Protein AF-A0AAV4AZC2-F1 (afdb_monomer_lite)

Radius of gyration: 23.45 Å; chains: 1; bounding box: 47×31×64 Å

Sequence (106 aa):
MISHFIDSYLNPDAIELLLFCISCAGQNKNWTMFRYMYHLFPIKKRFTKVMLTFPIRRHSYSECDKDAGLVNQQFRAEVPSDWPQYFEQAQRSSHPFTVSKTLATT

Organism: NCBI:txid259542

Structure (mmCIF, N/CA/C/O backbone):
data_AF-A0AAV4AZC2-F1
#
_entry.id   AF-A0AAV4AZC2-F1
#
loop_
_atom_site.group_PDB
_atom_site.id
_atom_site.type_symbol
_atom_site.label_atom_id
_atom_site.label_alt_id
_atom_site.label_comp_id
_atom_site.label_asym_id
_atom_site.label_entity_id
_atom_site.label_seq_id
_atom_site.pdbx_PDB_ins_code
_atom_site.Cartn_x
_atom_site.Cartn_y
_atom_site.Cartn_z
_atom_site.occupancy
_atom_site.B_iso_or_equiv
_atom_site.auth_seq_id
_atom_site.auth_comp_id
_atom_site.auth_asym_id
_atom_site.auth_atom_id
_atom_site.pdbx_PDB_model_num
ATOM 1 N N . MET A 1 1 ? -15.401 -5.752 1.411 1.00 73.81 1 MET A N 1
ATOM 2 C CA . MET A 1 1 ? -14.754 -7.053 1.689 1.00 73.81 1 MET A CA 1
ATOM 3 C C . MET A 1 1 ? -13.909 -7.013 2.965 1.00 73.81 1 MET A C 1
ATOM 5 O O . MET A 1 1 ? -14.336 -7.624 3.930 1.00 73.81 1 MET A O 1
ATOM 9 N N . ILE A 1 2 ? -12.802 -6.256 3.049 1.00 84.19 2 ILE A N 1
ATOM 10 C CA . ILE A 1 2 ? -11.981 -6.233 4.283 1.00 84.19 2 ILE A CA 1
ATOM 11 C C . ILE A 1 2 ? -12.650 -5.525 5.475 1.00 84.19 2 ILE A C 1
ATOM 13 O O . ILE A 1 2 ? -12.571 -6.030 6.586 1.00 84.19 2 ILE A O 1
ATOM 17 N N . SER A 1 3 ? -13.382 -4.422 5.252 1.00 87.94 3 SER A N 1
ATOM 18 C CA . SER A 1 3 ? -14.137 -3.770 6.341 1.00 87.94 3 SER A CA 1
ATOM 19 C C . SER A 1 3 ? -15.192 -4.686 6.930 1.00 87.94 3 SER A C 1
ATOM 21 O O . SER A 1 3 ? -15.250 -4.857 8.136 1.00 87.94 3 SER A O 1
ATOM 23 N N . HIS A 1 4 ? -15.965 -5.342 6.066 1.00 92.00 4 HIS A N 1
ATOM 24 C CA . HIS A 1 4 ? -16.963 -6.316 6.491 1.00 92.00 4 HIS A CA 1
ATOM 25 C C . HIS A 1 4 ? -16.330 -7.473 7.274 1.00 92.00 4 HIS A C 1
ATOM 27 O O . HIS A 1 4 ? -16.874 -7.906 8.276 1.00 92.00 4 HIS A O 1
ATOM 33 N N . PHE A 1 5 ? -15.147 -7.950 6.874 1.00 91.81 5 PHE A N 1
ATOM 34 C CA . PHE A 1 5 ? -14.432 -8.957 7.658 1.00 91.81 5 PHE A CA 1
ATOM 35 C C . PHE A 1 5 ? -14.075 -8.467 9.069 1.00 91.81 5 PHE A C 1
ATOM 37 O O . PHE A 1 5 ? -14.367 -9.152 10.046 1.00 91.81 5 PHE A O 1
ATOM 44 N N . ILE A 1 6 ? -13.493 -7.269 9.169 1.00 91.00 6 ILE A N 1
ATOM 45 C CA . ILE A 1 6 ? -13.092 -6.659 10.446 1.00 91.00 6 ILE A CA 1
ATOM 46 C C . ILE A 1 6 ? -14.298 -6.408 11.359 1.00 91.00 6 ILE A C 1
ATOM 48 O O . ILE A 1 6 ? -14.188 -6.573 12.571 1.00 91.00 6 ILE A O 1
ATOM 52 N N . ASP A 1 7 ? -15.428 -6.010 10.781 1.00 89.69 7 ASP A N 1
ATOM 53 C CA . ASP A 1 7 ? -16.606 -5.592 11.538 1.00 89.69 7 ASP A CA 1
ATOM 54 C C . ASP A 1 7 ? -17.544 -6.759 11.882 1.00 89.69 7 ASP A C 1
ATOM 56 O O . ASP A 1 7 ? -18.219 -6.711 12.905 1.00 89.69 7 ASP A O 1
ATOM 60 N N . SER A 1 8 ? -17.591 -7.806 11.051 1.00 93.94 8 SER A N 1
ATOM 61 C CA . SER A 1 8 ? -18.574 -8.893 11.185 1.00 93.94 8 SER A CA 1
ATOM 62 C C . SER A 1 8 ? -17.992 -10.219 11.669 1.00 93.94 8 SER A C 1
ATOM 64 O O . SER A 1 8 ? -18.742 -11.034 12.197 1.00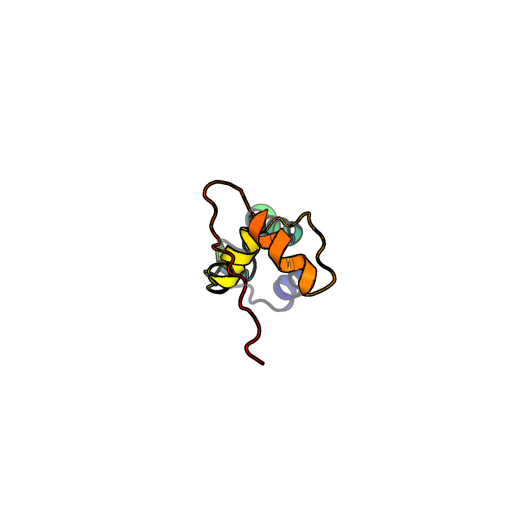 93.94 8 SER A O 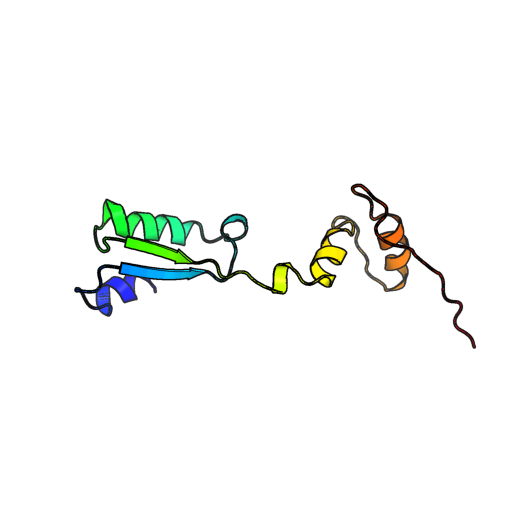1
ATOM 66 N N . TYR A 1 9 ? -16.692 -10.465 11.480 1.00 94.25 9 TYR A N 1
ATOM 67 C CA . TYR A 1 9 ? -16.097 -11.785 11.742 1.00 94.25 9 TYR A CA 1
ATOM 68 C C . TYR A 1 9 ? -14.816 -11.750 12.578 1.00 94.25 9 TYR A C 1
ATOM 70 O O . TYR A 1 9 ? -14.453 -12.761 13.177 1.00 94.25 9 TYR A O 1
ATOM 78 N N . LEU A 1 10 ? -14.101 -10.624 12.615 1.00 92.50 10 LEU A N 1
ATOM 79 C CA . LEU A 1 10 ? -12.858 -10.527 13.370 1.00 92.50 10 LEU A CA 1
ATOM 80 C C . LEU A 1 10 ? -13.141 -10.468 14.873 1.00 92.50 10 LEU A C 1
ATOM 82 O O . LEU A 1 10 ? -13.941 -9.650 15.325 1.00 92.50 10 LEU A O 1
ATOM 86 N N . ASN A 1 11 ? -12.418 -11.288 15.640 1.00 92.94 11 ASN A N 1
ATOM 87 C CA . ASN A 1 11 ? -12.488 -11.280 17.098 1.00 92.94 11 ASN A CA 1
ATOM 88 C C . ASN A 1 11 ? -12.318 -9.836 17.638 1.00 92.94 11 ASN A C 1
ATOM 90 O O . ASN A 1 11 ? -11.322 -9.180 17.298 1.00 92.94 11 ASN A O 1
ATOM 94 N N . PRO A 1 12 ? -13.259 -9.327 18.457 1.00 89.25 12 PRO A N 1
ATOM 95 C CA . PRO A 1 12 ? -13.158 -8.011 19.086 1.00 89.25 12 PRO A CA 1
ATOM 96 C C . PRO A 1 12 ? -11.846 -7.787 19.848 1.00 89.25 12 PRO A C 1
ATOM 98 O O . PRO A 1 12 ? -11.299 -6.689 19.788 1.00 89.25 12 PRO A O 1
ATOM 101 N N . ASP A 1 13 ? -11.294 -8.836 20.461 1.00 93.56 13 ASP A N 1
ATOM 102 C CA . ASP A 1 13 ? -10.075 -8.772 21.278 1.00 93.56 13 ASP A CA 1
ATOM 103 C C . ASP A 1 13 ? -8.789 -8.664 20.443 1.00 93.56 13 ASP A C 1
ATOM 105 O O . ASP A 1 13 ? -7.709 -8.392 20.968 1.00 93.56 13 ASP A O 1
ATOM 109 N N . ALA A 1 14 ? -8.870 -8.869 19.124 1.00 92.62 14 ALA A N 1
ATOM 110 C CA . ALA A 1 14 ? -7.728 -8.686 18.240 1.00 92.62 14 ALA A CA 1
ATOM 111 C C . ALA A 1 14 ? -7.385 -7.191 18.131 1.00 92.62 14 ALA A C 1
ATOM 113 O O . ALA A 1 14 ? -8.079 -6.439 17.447 1.00 92.62 14 ALA A O 1
ATOM 114 N N . ILE A 1 15 ? -6.307 -6.768 18.792 1.00 93.75 15 ILE A N 1
ATOM 115 C CA . ILE A 1 15 ? -5.871 -5.361 18.856 1.00 93.75 15 ILE A CA 1
ATOM 116 C C . ILE A 1 15 ? -4.749 -5.003 17.872 1.00 93.75 15 ILE A C 1
ATOM 118 O O . ILE A 1 15 ? -4.545 -3.821 17.591 1.00 93.75 15 ILE A O 1
ATOM 122 N N . GLU A 1 16 ? -4.053 -5.991 17.307 1.00 93.94 16 GLU A N 1
ATOM 123 C CA . GLU A 1 16 ? -2.979 -5.777 16.331 1.00 93.94 16 GLU A CA 1
ATOM 124 C C . GLU A 1 16 ? -3.365 -6.304 14.946 1.00 93.94 16 GLU A C 1
ATOM 126 O O . GLU A 1 16 ? -3.843 -7.430 14.803 1.00 93.94 16 GLU A O 1
ATOM 131 N N . LEU A 1 17 ? -3.118 -5.498 13.911 1.00 91.56 17 LEU A N 1
ATOM 132 C CA . LEU A 1 17 ? -3.353 -5.865 12.516 1.00 91.56 17 LEU A CA 1
ATOM 133 C C . LEU A 1 17 ? -2.026 -5.998 11.761 1.00 91.56 17 LEU A C 1
ATOM 135 O O . LEU A 1 17 ? -1.269 -5.035 11.636 1.00 91.56 17 LEU A O 1
ATOM 139 N N . LEU A 1 18 ? -1.774 -7.188 11.218 1.00 91.00 18 LEU A N 1
ATOM 140 C CA . LEU A 1 18 ? -0.587 -7.537 10.434 1.00 91.00 18 LEU A CA 1
ATOM 141 C C . LEU A 1 18 ? -0.980 -7.764 8.973 1.00 91.00 18 LEU A C 1
ATOM 143 O O . LEU A 1 18 ? -1.793 -8.637 8.675 1.00 91.00 18 LEU A O 1
ATOM 147 N N . LEU A 1 19 ? -0.405 -6.988 8.056 1.00 86.94 19 LEU A N 1
ATOM 148 C CA . LEU A 1 19 ? -0.723 -7.048 6.631 1.00 86.94 19 LEU A CA 1
ATOM 149 C C . LEU A 1 19 ? 0.525 -7.315 5.801 1.00 86.94 19 LEU A C 1
ATOM 151 O O . LEU A 1 19 ? 1.430 -6.486 5.736 1.00 86.94 19 LEU A O 1
ATOM 155 N N . PHE A 1 20 ? 0.529 -8.439 5.092 1.00 84.56 20 PHE A N 1
ATOM 156 C CA . PHE A 1 20 ? 1.573 -8.765 4.128 1.00 84.56 20 PHE A CA 1
ATOM 157 C C . PHE A 1 20 ? 1.198 -8.213 2.755 1.00 84.56 20 PHE A C 1
ATOM 159 O O . PHE A 1 20 ? 0.249 -8.659 2.111 1.00 84.56 20 PHE A O 1
ATOM 166 N N . CYS A 1 21 ? 1.942 -7.206 2.312 1.00 79.06 21 CYS A N 1
ATOM 167 C CA . CYS A 1 21 ? 1.706 -6.520 1.055 1.00 79.06 21 CYS A CA 1
ATOM 168 C C . CYS A 1 21 ? 2.657 -7.053 -0.004 1.00 79.06 21 CYS A C 1
ATOM 170 O O . CYS A 1 21 ? 3.851 -6.787 0.040 1.00 79.06 21 CYS A O 1
ATOM 172 N N . ILE A 1 22 ? 2.119 -7.756 -0.996 1.00 73.50 22 ILE A N 1
ATOM 173 C CA . ILE A 1 22 ? 2.924 -8.340 -2.074 1.00 73.50 22 ILE A CA 1
ATOM 174 C C . ILE A 1 22 ? 3.664 -7.254 -2.870 1.00 73.50 22 ILE A C 1
ATOM 176 O O . ILE A 1 22 ? 4.784 -7.487 -3.294 1.00 73.50 22 ILE A O 1
ATOM 180 N N . SER A 1 23 ? 3.086 -6.059 -3.036 1.00 66.12 23 SER A N 1
ATOM 181 C CA . SER A 1 23 ? 3.648 -4.964 -3.846 1.00 66.12 23 SER A CA 1
ATOM 182 C C . SER A 1 23 ? 4.308 -3.861 -3.025 1.00 66.12 23 SER A C 1
ATOM 184 O O . SER A 1 23 ? 3.703 -3.377 -2.073 1.00 66.12 23 SER A O 1
ATOM 186 N N . CYS A 1 24 ? 5.510 -3.425 -3.437 1.00 60.94 24 CYS A N 1
ATOM 187 C CA . CYS A 1 24 ? 6.271 -2.332 -2.817 1.00 60.94 24 CYS A CA 1
ATOM 188 C C . CYS A 1 24 ? 5.420 -1.068 -2.667 1.00 60.94 24 CYS A C 1
ATOM 190 O O . CYS A 1 24 ? 4.692 -0.723 -3.594 1.00 60.94 24 CYS A O 1
ATOM 192 N N . ALA A 1 25 ? 5.563 -0.339 -1.555 1.00 56.66 25 ALA A N 1
ATOM 193 C CA . ALA A 1 25 ? 4.752 0.844 -1.251 1.00 56.66 25 ALA A CA 1
ATOM 194 C C . ALA A 1 25 ? 4.704 1.877 -2.399 1.00 56.66 25 ALA A C 1
ATOM 196 O O . ALA A 1 25 ? 3.628 2.374 -2.713 1.00 56.66 25 ALA A O 1
ATOM 197 N N . GLY A 1 26 ? 5.827 2.120 -3.090 1.00 57.00 26 GLY A N 1
ATOM 198 C CA . GLY A 1 26 ? 5.897 3.042 -4.236 1.00 57.00 26 GLY A CA 1
ATOM 199 C C . GLY A 1 26 ? 5.235 2.538 -5.529 1.00 57.00 26 GLY A C 1
ATOM 200 O O . GLY A 1 26 ? 4.831 3.340 -6.362 1.00 57.00 26 GLY A O 1
ATOM 201 N N . GLN A 1 27 ? 5.073 1.221 -5.692 1.00 56.16 27 GLN A N 1
ATOM 202 C CA . GLN A 1 27 ? 4.326 0.609 -6.804 1.00 56.16 27 GLN A CA 1
ATOM 203 C C . GLN A 1 27 ? 2.875 0.291 -6.432 1.00 56.16 27 GLN A C 1
ATOM 205 O O . GLN A 1 27 ? 2.067 -0.092 -7.283 1.00 56.16 27 GLN A O 1
ATOM 210 N N . ASN A 1 28 ? 2.535 0.397 -5.149 1.00 58.31 28 ASN A N 1
ATOM 211 C CA . ASN A 1 28 ? 1.244 -0.006 -4.644 1.00 58.31 28 ASN A CA 1
ATOM 212 C C . ASN A 1 28 ? 0.218 1.076 -5.002 1.00 58.31 28 ASN A C 1
ATOM 214 O O . ASN A 1 28 ? 0.027 2.056 -4.288 1.00 58.31 28 ASN A O 1
ATOM 218 N N . LYS A 1 29 ? -0.474 0.886 -6.130 1.00 61.78 29 LYS A N 1
ATOM 219 C CA . LYS A 1 29 ? -1.566 1.762 -6.592 1.00 61.78 29 LYS A CA 1
ATOM 220 C C . LYS A 1 29 ? -2.759 1.803 -5.623 1.00 61.78 29 LYS A C 1
ATOM 222 O O . LYS A 1 29 ? -3.695 2.565 -5.831 1.00 61.78 29 LYS A O 1
ATOM 227 N N . ASN A 1 30 ? -2.743 1.016 -4.548 1.00 72.12 30 ASN A N 1
ATOM 228 C CA . ASN A 1 30 ? -3.870 0.854 -3.643 1.00 72.12 30 ASN A CA 1
ATOM 229 C C . ASN A 1 30 ? -3.848 1.858 -2.473 1.00 72.12 30 ASN A C 1
ATOM 231 O O . ASN A 1 30 ? -3.857 1.489 -1.300 1.00 72.12 30 ASN A O 1
ATOM 235 N N . TRP A 1 31 ? -3.822 3.153 -2.796 1.00 81.19 31 TRP A N 1
ATOM 236 C CA . TRP A 1 31 ? -3.803 4.257 -1.821 1.00 81.19 31 TRP A CA 1
ATOM 237 C C . TRP A 1 31 ? -5.023 4.228 -0.894 1.00 81.19 31 TRP A C 1
ATOM 239 O O . TRP A 1 31 ? -4.943 4.599 0.278 1.00 81.19 31 TRP A O 1
ATOM 249 N N . THR A 1 32 ? -6.145 3.721 -1.404 1.00 85.25 32 THR A N 1
ATOM 250 C CA . THR A 1 32 ? -7.372 3.474 -0.646 1.00 85.25 32 THR A CA 1
ATOM 251 C C . THR A 1 32 ? -7.131 2.544 0.541 1.00 85.25 32 THR A C 1
ATOM 253 O O . THR A 1 32 ? -7.649 2.811 1.621 1.00 85.25 32 THR A O 1
ATOM 256 N N . MET A 1 33 ? -6.295 1.509 0.395 1.00 84.44 33 MET A N 1
ATOM 257 C CA . MET A 1 33 ? -5.976 0.598 1.498 1.00 84.44 33 MET A CA 1
ATOM 258 C C . MET A 1 33 ? -5.182 1.292 2.601 1.00 84.44 33 MET A C 1
ATOM 260 O O . MET A 1 33 ? -5.521 1.137 3.768 1.00 84.44 33 MET A O 1
ATOM 264 N N . PHE A 1 34 ? -4.184 2.111 2.260 1.00 86.38 34 PHE A N 1
ATOM 265 C CA . PHE A 1 34 ? -3.429 2.873 3.261 1.00 86.38 34 PHE A CA 1
ATOM 266 C C . PHE A 1 34 ? -4.310 3.877 4.005 1.00 86.38 34 PHE A C 1
ATOM 268 O O . PHE A 1 34 ? -4.263 3.945 5.231 1.00 86.38 34 PHE A O 1
ATOM 275 N N . ARG A 1 35 ? -5.165 4.611 3.281 1.00 89.44 35 ARG A N 1
ATOM 276 C CA . ARG A 1 35 ? -6.148 5.523 3.889 1.00 89.44 35 ARG A CA 1
ATOM 277 C C . ARG A 1 35 ? -7.113 4.782 4.804 1.00 89.44 35 ARG A C 1
ATOM 279 O O . ARG A 1 35 ? -7.434 5.271 5.880 1.00 89.44 35 ARG A O 1
ATOM 286 N N . TYR A 1 36 ? -7.544 3.594 4.399 1.00 89.94 36 TYR A N 1
ATOM 287 C CA . TYR A 1 36 ? -8.418 2.765 5.211 1.00 89.94 36 TYR A CA 1
ATOM 288 C C . TYR A 1 36 ? -7.717 2.256 6.482 1.00 89.94 36 TYR A C 1
ATOM 290 O O . TYR A 1 36 ? -8.291 2.345 7.562 1.00 89.94 36 TYR A O 1
ATOM 298 N N . MET A 1 37 ? -6.451 1.833 6.404 1.00 89.69 37 MET A N 1
ATOM 299 C CA . MET A 1 37 ? -5.663 1.479 7.595 1.00 89.69 37 MET A CA 1
ATOM 300 C C . MET A 1 37 ? -5.459 2.670 8.534 1.00 89.69 37 MET A C 1
ATOM 302 O O . MET A 1 37 ? -5.598 2.533 9.749 1.00 89.69 37 MET A O 1
ATOM 306 N N . TYR A 1 38 ? -5.208 3.855 7.976 1.00 89.06 38 TYR A N 1
ATOM 307 C CA . TYR A 1 38 ? -5.160 5.095 8.746 1.00 89.06 38 TYR A CA 1
ATOM 308 C C . TYR A 1 38 ? -6.518 5.436 9.376 1.00 89.06 38 TYR A C 1
ATOM 310 O O . TYR A 1 38 ? -6.581 5.958 10.478 1.00 89.06 38 TYR A O 1
ATOM 318 N N . HIS A 1 39 ? -7.636 5.113 8.734 1.00 92.00 39 HIS A N 1
ATOM 319 C CA . HIS A 1 39 ? -8.940 5.275 9.368 1.00 92.00 39 HIS A CA 1
ATOM 320 C C . HIS A 1 39 ? -9.134 4.290 10.534 1.00 92.00 39 HIS A C 1
ATOM 322 O O . HIS A 1 39 ? -9.648 4.665 11.584 1.00 92.00 39 HIS A O 1
ATOM 328 N N . LEU A 1 40 ? -8.687 3.042 10.396 1.00 90.31 40 LEU A N 1
ATOM 329 C CA . LEU A 1 40 ? -8.865 2.012 11.421 1.00 90.31 40 LEU A CA 1
ATOM 330 C C . LEU A 1 40 ? -8.072 2.263 12.714 1.00 90.31 40 LEU A C 1
ATOM 332 O O . LEU A 1 40 ? -8.550 1.884 13.786 1.00 90.31 40 LEU A O 1
ATOM 336 N N . PHE A 1 41 ? -6.895 2.895 12.617 1.00 90.50 41 PHE A N 1
ATOM 337 C CA . PHE A 1 41 ? -6.018 3.158 13.763 1.00 90.50 41 PHE A CA 1
ATOM 338 C C . PHE A 1 41 ? -6.412 4.441 14.531 1.00 90.50 41 PHE A C 1
ATOM 340 O O . PHE A 1 41 ? -7.129 4.317 15.522 1.00 90.50 41 PHE A O 1
ATOM 347 N N . PRO A 1 42 ? -6.046 5.675 14.128 1.00 87.81 42 PRO A N 1
ATOM 348 C CA . PRO A 1 42 ? -6.366 6.873 14.907 1.00 87.81 42 PRO A CA 1
ATOM 349 C C . PRO A 1 42 ? -7.857 7.235 14.955 1.00 87.81 42 PRO A C 1
ATOM 351 O O . PRO A 1 42 ? -8.296 7.787 15.962 1.00 87.81 42 PRO A O 1
ATOM 354 N N . ILE A 1 43 ? -8.635 6.963 13.897 1.00 89.88 43 ILE A N 1
ATOM 355 C CA . ILE A 1 43 ? -10.021 7.461 13.799 1.00 89.88 43 ILE A CA 1
ATOM 356 C C . ILE A 1 43 ? -11.001 6.484 14.455 1.00 89.88 43 ILE A C 1
ATOM 358 O O . ILE A 1 43 ? -11.688 6.841 15.407 1.00 89.88 43 ILE A O 1
ATOM 362 N N . LYS A 1 44 ? -11.054 5.240 13.967 1.00 89.94 44 LYS A N 1
ATOM 363 C CA . LYS A 1 44 ? -11.959 4.203 14.482 1.00 89.94 44 LYS A CA 1
ATOM 364 C C . LYS A 1 44 ? -11.460 3.589 15.794 1.00 89.94 44 LYS A C 1
ATOM 366 O O . LYS A 1 44 ? -12.255 2.987 16.506 1.00 89.94 44 LYS A O 1
ATOM 371 N N . LYS A 1 45 ? -10.160 3.718 16.105 1.00 91.44 45 LYS A N 1
ATOM 372 C CA . LYS A 1 45 ? -9.506 3.121 17.287 1.00 91.44 45 LYS A CA 1
ATOM 373 C C . LYS A 1 45 ? -9.770 1.619 17.419 1.00 91.44 45 LYS A C 1
ATOM 375 O O . LYS A 1 45 ? -9.851 1.088 18.521 1.00 91.44 45 LYS A O 1
ATOM 380 N N . ARG A 1 46 ? -9.917 0.928 16.282 1.00 92.62 46 ARG A N 1
ATOM 381 C CA . ARG A 1 46 ? -10.208 -0.513 16.251 1.00 92.62 46 ARG A CA 1
ATOM 382 C C . ARG A 1 46 ? -8.979 -1.346 16.599 1.00 92.62 46 ARG A C 1
ATOM 384 O O . ARG A 1 46 ? -9.122 -2.435 17.144 1.00 92.62 46 ARG A O 1
ATOM 391 N N . PHE A 1 47 ? -7.798 -0.841 16.266 1.00 93.38 47 PHE A N 1
ATOM 392 C CA . PHE A 1 47 ? -6.514 -1.480 16.524 1.00 93.38 47 PHE A CA 1
ATOM 393 C C . PHE A 1 47 ? -5.616 -0.507 17.285 1.00 93.38 47 PHE A C 1
ATOM 395 O O . PHE A 1 47 ? -5.769 0.703 17.143 1.00 93.38 47 PHE A O 1
ATOM 402 N N . THR A 1 48 ? -4.671 -1.020 18.068 1.00 93.75 48 THR A N 1
ATOM 403 C CA . THR A 1 48 ? -3.606 -0.236 18.719 1.00 93.75 48 THR A CA 1
ATOM 404 C C . THR A 1 48 ? -2.337 -0.194 17.871 1.00 93.75 48 THR A C 1
ATOM 406 O O . THR A 1 48 ? -1.491 0.679 18.057 1.00 93.75 48 THR A O 1
ATOM 409 N N . LYS A 1 49 ? -2.211 -1.122 16.916 1.00 92.12 49 LYS A N 1
ATOM 410 C CA . LYS A 1 49 ? -1.066 -1.234 16.019 1.00 92.12 49 LYS A CA 1
ATOM 411 C C . LYS A 1 49 ? -1.494 -1.804 14.673 1.00 92.12 49 LYS A C 1
ATOM 413 O O . LYS A 1 49 ? -2.189 -2.817 14.611 1.00 92.12 49 LYS A O 1
ATOM 418 N N . VAL A 1 50 ? -1.038 -1.171 13.595 1.00 91.56 50 VAL A N 1
ATOM 419 C CA . VAL A 1 50 ? -1.189 -1.681 12.227 1.00 91.56 50 VAL A CA 1
ATOM 420 C C . VAL A 1 50 ? 0.195 -1.767 11.596 1.00 91.56 50 VAL A C 1
ATOM 422 O O . VAL A 1 50 ? 0.859 -0.747 11.420 1.00 91.56 50 VAL A O 1
ATOM 425 N N . MET A 1 51 ? 0.640 -2.980 11.267 1.00 89.81 51 MET A N 1
ATOM 426 C CA . MET A 1 51 ? 1.929 -3.231 10.629 1.00 89.81 51 MET A CA 1
ATOM 427 C C . MET A 1 51 ? 1.728 -3.708 9.194 1.00 89.81 51 MET A C 1
ATOM 429 O O . MET A 1 51 ? 1.058 -4.710 8.948 1.00 89.81 51 MET A O 1
ATOM 433 N N . LEU A 1 52 ? 2.344 -2.998 8.249 1.00 87.31 52 LEU A N 1
ATOM 434 C CA . LEU A 1 52 ? 2.401 -3.396 6.849 1.00 87.31 52 LEU A CA 1
ATOM 435 C C . LEU A 1 52 ? 3.798 -3.931 6.548 1.00 87.31 52 LEU A C 1
ATOM 437 O O . LEU A 1 52 ? 4.777 -3.188 6.571 1.00 87.31 52 LEU A O 1
ATOM 441 N N . THR A 1 53 ? 3.880 -5.223 6.261 1.00 86.25 53 THR A N 1
ATOM 442 C CA . THR A 1 53 ? 5.120 -5.899 5.897 1.00 86.25 53 THR A CA 1
ATOM 443 C C . THR A 1 53 ? 5.168 -6.071 4.388 1.00 86.25 53 THR A C 1
ATOM 445 O O . THR A 1 53 ? 4.306 -6.716 3.793 1.00 86.25 53 THR A O 1
ATOM 448 N N . PHE A 1 54 ? 6.203 -5.513 3.770 1.00 81.12 54 PHE A N 1
ATOM 449 C CA . PHE A 1 54 ? 6.520 -5.735 2.365 1.00 81.12 54 PHE A CA 1
ATOM 450 C C . PHE A 1 54 ? 7.632 -6.785 2.316 1.00 81.12 54 PHE A C 1
ATOM 452 O O . PHE A 1 54 ? 8.776 -6.452 2.633 1.00 81.12 54 PHE A O 1
ATOM 459 N N . PRO A 1 55 ? 7.328 -8.058 2.006 1.00 76.06 55 PRO A N 1
ATOM 460 C CA . PRO A 1 55 ? 8.365 -9.064 1.893 1.00 76.06 55 PRO A CA 1
ATOM 461 C C . PRO A 1 55 ? 9.328 -8.662 0.777 1.00 76.06 55 PRO A C 1
ATOM 463 O O . PRO A 1 55 ? 8.915 -8.161 -0.273 1.00 76.06 55 PRO A O 1
ATOM 466 N N . ILE A 1 56 ? 10.620 -8.898 1.004 1.00 69.94 56 ILE A N 1
ATOM 467 C CA . ILE A 1 56 ? 11.644 -8.701 -0.019 1.00 69.94 56 ILE A CA 1
ATOM 468 C C . ILE A 1 56 ? 11.314 -9.650 -1.172 1.00 69.94 56 ILE A C 1
ATOM 470 O O . ILE A 1 56 ? 11.470 -10.869 -1.069 1.00 69.94 56 ILE A O 1
ATOM 474 N N . ARG A 1 57 ? 10.822 -9.091 -2.280 1.00 59.81 57 ARG A N 1
ATOM 475 C CA . ARG A 1 57 ? 10.587 -9.855 -3.501 1.00 59.81 57 ARG A CA 1
ATOM 476 C C . ARG A 1 57 ? 11.943 -10.209 -4.102 1.00 59.81 57 ARG A C 1
ATOM 478 O O . ARG A 1 57 ? 12.598 -9.344 -4.670 1.00 59.81 57 ARG A O 1
ATOM 485 N N . ARG A 1 58 ? 12.338 -11.485 -4.060 1.00 53.41 58 ARG A N 1
ATOM 486 C CA . ARG A 1 58 ? 13.482 -11.972 -4.859 1.00 53.41 58 ARG A CA 1
ATOM 487 C C . ARG A 1 58 ? 13.288 -11.744 -6.367 1.00 53.41 58 ARG A C 1
ATOM 489 O O . ARG A 1 58 ? 14.273 -11.650 -7.081 1.00 53.41 58 ARG A O 1
ATOM 496 N N . HIS A 1 59 ? 12.047 -11.592 -6.839 1.00 53.81 59 HIS A N 1
ATOM 497 C CA . HIS A 1 59 ? 11.750 -11.343 -8.255 1.00 53.81 59 HIS A CA 1
ATOM 498 C C . HIS A 1 59 ? 12.253 -9.985 -8.755 1.00 53.81 59 HIS A C 1
ATOM 500 O O . HIS A 1 59 ? 12.824 -9.930 -9.830 1.00 53.81 59 HIS A O 1
ATOM 506 N N . SER A 1 60 ? 12.176 -8.922 -7.948 1.00 52.50 60 SER A N 1
ATOM 507 C CA . SER A 1 60 ? 12.692 -7.595 -8.334 1.00 52.50 60 SER A CA 1
ATOM 508 C C . SER A 1 60 ? 14.229 -7.513 -8.363 1.00 52.50 60 SER A C 1
ATOM 510 O O . SER A 1 60 ? 14.779 -6.466 -8.688 1.00 52.50 60 SER A O 1
ATOM 512 N N . TYR A 1 61 ? 14.913 -8.607 -8.012 1.00 52.84 61 TYR A N 1
ATOM 513 C CA . TYR A 1 61 ? 16.359 -8.791 -8.134 1.00 52.84 61 TYR A CA 1
ATOM 514 C C . TYR A 1 61 ? 16.730 -9.855 -9.170 1.00 52.84 61 TYR A C 1
ATOM 516 O O . TYR A 1 61 ? 17.900 -10.224 -9.241 1.00 52.84 61 TYR A O 1
ATOM 524 N N . SER A 1 62 ? 15.771 -10.364 -9.951 1.00 60.84 62 SER A N 1
ATOM 525 C CA . SER A 1 62 ? 16.099 -11.217 -11.089 1.00 60.84 62 SER A CA 1
ATOM 526 C C . SER A 1 62 ? 17.019 -10.426 -12.013 1.00 60.84 62 SER A C 1
ATOM 528 O O . SER A 1 62 ? 16.665 -9.319 -12.415 1.00 60.84 62 SER A O 1
ATOM 530 N N . GLU A 1 63 ? 18.202 -10.959 -12.322 1.00 64.88 63 GLU A N 1
ATOM 531 C CA . GLU A 1 63 ? 19.147 -10.294 -13.232 1.00 64.88 63 GLU A CA 1
ATOM 532 C C . GLU A 1 63 ? 18.464 -9.960 -14.566 1.00 64.88 63 GLU A C 1
ATOM 534 O O . GLU A 1 63 ? 18.636 -8.869 -15.088 1.00 64.88 63 GLU A O 1
ATOM 539 N N . CYS A 1 64 ? 17.533 -10.811 -15.011 1.00 66.81 64 CYS A N 1
ATOM 540 C CA . CYS A 1 64 ? 16.714 -10.561 -16.195 1.00 66.81 64 CYS A CA 1
ATOM 541 C C . CYS A 1 64 ? 15.846 -9.289 -16.089 1.00 66.81 64 CYS A C 1
ATOM 543 O O . CYS A 1 64 ? 15.758 -8.534 -17.054 1.00 66.81 64 CYS A O 1
ATOM 545 N N . ASP A 1 65 ? 15.248 -9.006 -14.925 1.00 67.69 65 ASP A N 1
ATOM 546 C CA . ASP A 1 65 ? 14.440 -7.791 -14.723 1.00 67.69 65 ASP A CA 1
ATOM 547 C C . ASP A 1 65 ? 15.330 -6.539 -14.653 1.00 67.69 65 ASP A C 1
ATOM 549 O O . ASP A 1 65 ? 14.917 -5.455 -15.074 1.00 67.69 65 ASP A O 1
ATOM 553 N N . LYS A 1 66 ? 16.563 -6.680 -14.143 1.00 71.62 66 LYS A N 1
ATOM 554 C CA . LYS A 1 66 ? 17.564 -5.603 -14.152 1.00 71.62 66 LYS A CA 1
ATOM 555 C C . LYS A 1 66 ? 18.021 -5.307 -15.574 1.00 71.62 66 LYS A C 1
ATOM 557 O O . LYS A 1 66 ? 17.995 -4.146 -15.972 1.00 71.62 66 LYS A O 1
ATOM 562 N N . ASP A 1 67 ? 18.352 -6.341 -16.343 1.00 75.38 67 ASP A N 1
ATOM 563 C CA . ASP A 1 67 ? 18.760 -6.224 -17.741 1.00 75.38 67 ASP A CA 1
ATOM 564 C C . ASP A 1 67 ? 17.642 -5.601 -18.581 1.00 75.38 67 ASP A C 1
ATOM 566 O O . ASP A 1 67 ? 17.883 -4.646 -19.317 1.00 75.38 67 ASP A O 1
ATOM 570 N N . ALA A 1 68 ? 16.393 -6.042 -18.396 1.00 74.75 68 ALA A N 1
ATOM 571 C CA . ALA A 1 68 ? 15.226 -5.460 -19.058 1.00 74.75 68 ALA A CA 1
ATOM 572 C C . ALA A 1 68 ? 14.998 -3.982 -18.683 1.00 74.75 68 ALA A C 1
ATOM 574 O O . ALA A 1 68 ? 14.506 -3.202 -19.501 1.00 74.75 68 ALA A O 1
ATOM 575 N N . GLY A 1 69 ? 15.369 -3.576 -17.465 1.00 70.50 69 GLY A N 1
ATOM 576 C CA . GLY A 1 69 ? 15.335 -2.183 -17.017 1.00 70.50 69 GLY A CA 1
ATOM 577 C C . GLY A 1 69 ? 16.423 -1.293 -17.631 1.00 70.50 69 GLY A C 1
ATOM 578 O O . GLY A 1 69 ? 16.250 -0.074 -17.669 1.00 70.50 69 GLY A O 1
ATOM 579 N N . LEU A 1 70 ? 17.521 -1.877 -18.123 1.00 75.19 70 LEU A N 1
ATOM 580 C CA . LEU A 1 70 ? 18.604 -1.156 -18.803 1.00 75.19 70 LEU A CA 1
ATOM 581 C C . LEU A 1 70 ? 18.283 -0.862 -20.273 1.00 75.19 70 LEU A C 1
ATOM 583 O O . LEU A 1 70 ? 18.889 0.037 -20.861 1.00 75.19 70 LEU A O 1
ATOM 587 N N . VAL A 1 71 ? 17.329 -1.587 -20.863 1.00 74.88 71 VAL A N 1
ATOM 588 C CA . VAL A 1 71 ? 16.917 -1.388 -22.255 1.00 74.88 71 VAL A CA 1
ATOM 589 C C . VAL A 1 71 ? 15.887 -0.257 -22.374 1.00 74.88 71 VAL A C 1
ATOM 591 O O . VAL A 1 71 ? 15.075 -0.020 -21.477 1.00 74.88 71 VAL A O 1
ATOM 594 N N . ASN A 1 72 ? 15.937 0.502 -23.472 1.00 71.50 72 ASN A N 1
ATOM 595 C CA . ASN A 1 72 ? 15.150 1.725 -23.638 1.00 71.50 72 ASN A CA 1
ATOM 596 C C . ASN A 1 72 ? 13.639 1.459 -23.800 1.00 71.50 72 ASN A C 1
ATOM 598 O O . ASN A 1 72 ? 13.137 1.366 -24.910 1.00 71.50 72 ASN A O 1
ATOM 602 N N . GLN A 1 73 ? 12.870 1.481 -22.715 1.00 69.75 73 GLN A N 1
ATOM 603 C CA . GLN A 1 73 ? 11.426 1.176 -22.720 1.00 69.75 73 GLN A CA 1
ATOM 604 C C . GLN A 1 73 ? 10.534 2.016 -23.670 1.00 69.75 73 GLN A C 1
ATOM 606 O O . GLN A 1 73 ? 9.344 1.731 -23.781 1.00 69.75 73 GLN A O 1
ATOM 611 N N . GLN A 1 74 ? 11.056 3.060 -24.326 1.00 71.56 74 GLN A N 1
ATOM 612 C CA . GLN A 1 74 ? 10.323 3.867 -25.311 1.00 71.56 74 GLN A CA 1
ATOM 613 C C . GLN A 1 74 ? 10.414 3.345 -26.753 1.00 71.56 74 GLN A C 1
ATOM 615 O O . GLN A 1 74 ? 9.677 3.824 -27.613 1.00 71.56 74 GLN A O 1
ATOM 620 N N . PHE A 1 75 ? 11.302 2.393 -27.039 1.00 73.31 75 PHE A N 1
ATOM 621 C CA . PHE A 1 75 ? 11.429 1.807 -28.371 1.00 73.31 75 PHE A CA 1
ATOM 622 C C . PHE A 1 75 ? 10.505 0.591 -28.510 1.00 73.31 75 PHE A C 1
ATOM 624 O O . PHE A 1 75 ? 10.323 -0.183 -27.570 1.00 73.31 75 PHE A O 1
ATOM 631 N N . ARG A 1 76 ? 9.916 0.412 -29.693 1.00 77.50 76 ARG A N 1
ATOM 632 C CA . ARG A 1 76 ? 8.974 -0.672 -29.982 1.00 77.50 76 ARG A CA 1
ATOM 633 C C . ARG A 1 76 ? 9.659 -1.710 -30.866 1.00 77.50 76 ARG A C 1
A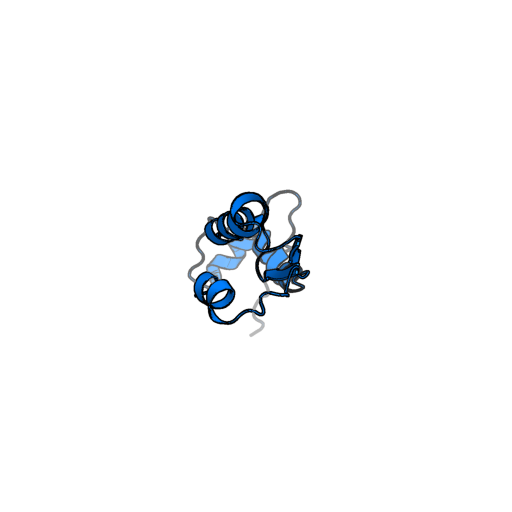TOM 635 O O . ARG A 1 76 ? 9.951 -1.415 -32.017 1.00 77.50 76 ARG A O 1
ATOM 642 N N . ALA A 1 77 ? 9.898 -2.900 -30.323 1.00 81.00 77 ALA A N 1
ATOM 643 C CA . ALA A 1 77 ? 10.351 -4.062 -31.083 1.00 81.00 77 ALA A CA 1
ATOM 644 C C . ALA A 1 77 ? 9.143 -4.951 -31.405 1.00 81.00 77 ALA A C 1
ATOM 646 O O . ALA A 1 77 ? 8.412 -5.345 -30.494 1.00 81.00 77 ALA A O 1
ATOM 647 N N . GLU A 1 78 ? 8.918 -5.250 -32.683 1.00 83.62 78 GLU A N 1
ATOM 648 C CA . GLU A 1 78 ? 7.810 -6.106 -33.131 1.00 83.62 78 GLU A CA 1
ATOM 649 C C . GLU A 1 78 ? 8.307 -7.471 -33.598 1.00 83.62 78 GLU A C 1
ATOM 651 O O . GLU 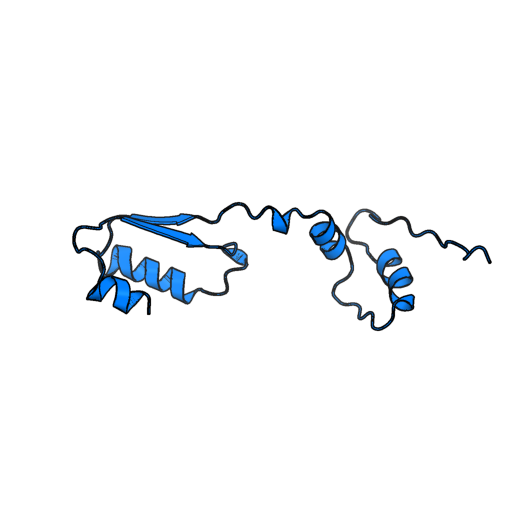A 1 78 ? 7.629 -8.479 -33.397 1.00 83.62 78 GLU A O 1
ATOM 656 N N . VAL A 1 79 ? 9.511 -7.517 -34.172 1.00 86.00 79 VAL A N 1
ATOM 657 C CA . VAL A 1 79 ? 10.127 -8.743 -34.680 1.00 86.00 79 VAL A CA 1
ATOM 658 C C . VAL A 1 79 ? 11.495 -9.001 -34.039 1.00 86.00 79 VAL A C 1
ATOM 660 O O . VAL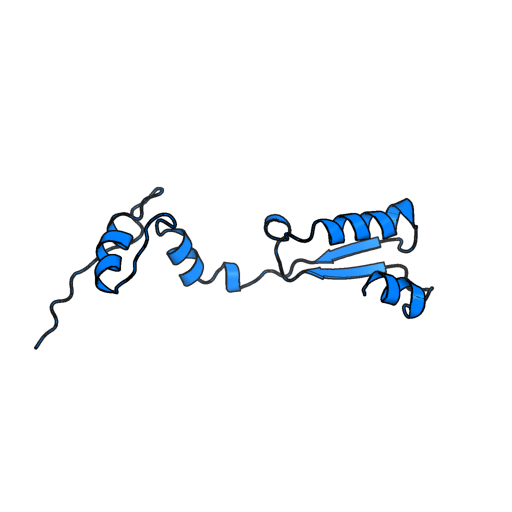 A 1 79 ? 12.167 -8.069 -33.590 1.00 86.00 79 VAL A O 1
ATOM 663 N N . PRO A 1 80 ? 11.964 -10.266 -34.000 1.00 82.94 80 PRO A N 1
ATOM 664 C CA . PRO A 1 80 ? 13.268 -10.610 -33.426 1.00 82.94 80 PRO A CA 1
ATOM 665 C C . PRO A 1 80 ? 14.451 -9.803 -33.991 1.00 82.94 80 PRO A C 1
ATOM 667 O O . PRO A 1 80 ? 15.410 -9.539 -33.270 1.00 82.94 80 PRO A O 1
ATOM 670 N N . SER A 1 81 ? 14.382 -9.369 -35.253 1.00 83.62 81 SER A N 1
ATOM 671 C CA . SER A 1 81 ? 15.428 -8.574 -35.911 1.00 83.62 81 SER A CA 1
ATOM 672 C C . SER A 1 81 ? 15.546 -7.128 -35.422 1.00 83.62 81 SER A C 1
ATOM 674 O O . SER A 1 81 ? 16.542 -6.485 -35.740 1.00 83.62 81 SER A O 1
ATOM 676 N N . ASP A 1 82 ? 14.579 -6.620 -34.654 1.00 82.62 82 ASP A N 1
ATOM 677 C CA . ASP A 1 82 ? 14.603 -5.248 -34.120 1.00 82.62 82 ASP A CA 1
ATOM 678 C C . ASP A 1 82 ? 15.479 -5.143 -32.857 1.00 82.62 82 ASP A C 1
ATOM 680 O O . ASP A 1 82 ? 16.004 -4.081 -32.516 1.00 82.62 82 ASP A O 1
ATOM 684 N N . TRP A 1 83 ? 15.669 -6.267 -32.160 1.00 81.12 83 TRP A N 1
ATOM 685 C CA . TRP A 1 83 ? 16.362 -6.343 -30.873 1.00 81.12 83 TRP A CA 1
ATOM 686 C C . TRP A 1 83 ? 17.858 -5.983 -30.901 1.00 81.12 83 TRP A C 1
ATOM 688 O O . TRP A 1 83 ? 18.320 -5.372 -29.940 1.00 81.12 83 TRP A O 1
ATOM 698 N N . PRO A 1 84 ? 18.651 -6.290 -31.948 1.00 83.19 84 PRO A N 1
ATOM 699 C CA . PRO A 1 84 ? 20.057 -5.888 -31.994 1.00 83.19 84 PRO A CA 1
ATOM 700 C C . PRO A 1 84 ? 20.251 -4.371 -31.871 1.00 83.19 84 PRO A C 1
ATOM 702 O O . PRO A 1 84 ? 21.031 -3.921 -31.036 1.00 83.19 84 PRO A O 1
ATOM 705 N N . GLN A 1 85 ? 19.474 -3.578 -32.620 1.00 76.12 85 GLN A N 1
ATOM 706 C CA . GLN A 1 85 ? 19.505 -2.111 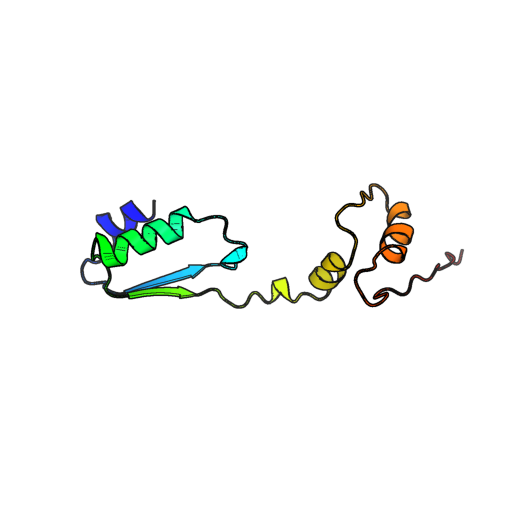-32.528 1.00 76.12 85 GLN A CA 1
ATOM 707 C C . GLN A 1 85 ? 19.058 -1.626 -31.142 1.00 76.12 85 GLN A C 1
ATOM 709 O O . GLN A 1 85 ? 19.558 -0.626 -30.629 1.00 76.12 85 GLN A O 1
ATOM 714 N N . TYR A 1 86 ? 18.139 -2.363 -30.516 1.00 79.31 86 TYR A N 1
ATOM 715 C CA . TYR A 1 86 ? 17.595 -2.063 -29.199 1.00 79.31 86 TYR A CA 1
ATOM 716 C C . TYR A 1 86 ? 18.632 -2.209 -28.074 1.00 79.31 86 TYR A C 1
ATOM 718 O O . TYR A 1 86 ? 18.725 -1.344 -27.201 1.00 79.31 86 TYR A O 1
ATOM 726 N N . PHE A 1 87 ? 19.454 -3.261 -28.124 1.00 78.50 87 PHE A N 1
ATOM 727 C CA . PHE A 1 87 ? 20.558 -3.459 -27.183 1.00 78.50 87 PHE A CA 1
ATOM 728 C C . PHE A 1 87 ? 21.733 -2.505 -27.442 1.00 78.50 87 PHE A C 1
ATOM 730 O O . PHE A 1 87 ? 22.337 -2.027 -26.485 1.00 78.50 87 PHE A O 1
ATOM 737 N N . GLU A 1 88 ? 22.027 -2.169 -28.704 1.00 76.88 88 GLU A N 1
ATOM 738 C CA . GLU A 1 88 ? 23.071 -1.190 -29.065 1.00 76.88 88 GLU A CA 1
ATOM 739 C C . GLU A 1 88 ? 22.743 0.232 -28.567 1.00 76.88 88 GLU A C 1
ATOM 741 O O . GLU A 1 88 ? 23.630 0.963 -28.122 1.00 76.88 88 GLU A O 1
ATOM 746 N N . GLN A 1 89 ? 21.465 0.626 -28.602 1.00 73.12 89 GLN A N 1
ATOM 747 C CA . GLN A 1 89 ? 20.997 1.953 -28.173 1.00 73.12 89 GLN A CA 1
ATOM 748 C C . GLN A 1 89 ? 20.715 2.060 -26.665 1.00 73.12 89 GLN A C 1
ATOM 750 O O . GLN A 1 89 ? 20.386 3.141 -26.167 1.00 73.12 89 GLN A O 1
ATOM 755 N N . ALA A 1 90 ? 20.828 0.961 -25.916 1.00 69.38 90 ALA A N 1
ATOM 756 C CA . ALA A 1 90 ? 20.614 0.943 -24.476 1.00 69.38 90 ALA A CA 1
ATOM 757 C C . ALA A 1 90 ? 21.748 1.690 -23.747 1.00 69.38 90 ALA A C 1
ATOM 759 O O . ALA A 1 90 ? 22.796 1.132 -23.423 1.00 69.38 90 ALA A O 1
ATOM 760 N N . GLN A 1 91 ? 21.552 2.985 -23.480 1.00 60.56 91 GLN A N 1
ATOM 761 C CA . GLN A 1 91 ? 22.496 3.792 -22.708 1.00 60.56 91 GLN A CA 1
ATOM 762 C C . GLN A 1 91 ? 21.805 4.722 -21.720 1.00 60.56 91 GLN A C 1
ATOM 764 O O . GLN A 1 91 ? 21.302 5.788 -22.073 1.00 60.56 91 GLN A O 1
ATOM 769 N N . ARG A 1 92 ? 21.921 4.376 -20.437 1.00 55.91 92 ARG A N 1
ATOM 770 C CA . ARG A 1 92 ? 21.975 5.348 -19.343 1.00 55.91 92 ARG A CA 1
ATOM 771 C C . ARG A 1 92 ? 23.099 4.921 -18.392 1.00 55.91 92 ARG A C 1
ATOM 773 O O . ARG A 1 92 ? 22.876 4.178 -17.455 1.00 55.91 92 ARG A O 1
ATOM 780 N N . SER A 1 93 ? 24.307 5.391 -18.712 1.00 49.31 93 SER A N 1
ATOM 781 C CA . SER A 1 93 ? 25.530 5.467 -17.888 1.00 49.31 93 SER A CA 1
ATOM 782 C C . SER A 1 93 ? 26.708 4.497 -18.086 1.00 49.31 93 SER A C 1
ATOM 784 O O . SER A 1 93 ? 27.777 4.868 -17.610 1.00 49.31 93 SER A O 1
ATOM 786 N N . SER A 1 94 ? 26.634 3.348 -18.784 1.00 54.00 94 SER A N 1
ATOM 787 C CA . SER A 1 94 ? 27.854 2.502 -18.921 1.00 54.00 94 SER A CA 1
ATOM 788 C C . SER A 1 94 ? 27.869 1.378 -19.981 1.00 54.00 94 SER A C 1
ATOM 790 O O . SER A 1 94 ? 28.524 0.373 -19.739 1.00 54.00 94 SER A O 1
ATOM 792 N N . HIS A 1 95 ? 27.161 1.485 -21.115 1.00 58.91 95 HIS A N 1
ATOM 793 C CA . HIS A 1 95 ? 27.194 0.468 -22.202 1.00 58.91 95 HIS A CA 1
ATOM 794 C C . HIS A 1 95 ? 27.117 -0.994 -21.681 1.00 58.91 95 HIS A C 1
ATOM 796 O O . HIS A 1 95 ? 28.071 -1.757 -21.824 1.00 58.91 95 HIS A O 1
ATOM 802 N N . PRO A 1 96 ? 26.018 -1.388 -21.013 1.00 67.44 96 PRO A N 1
ATOM 803 C CA . PRO A 1 96 ? 25.961 -2.647 -20.264 1.00 67.44 96 PRO A CA 1
ATOM 804 C C . PRO A 1 96 ? 25.985 -3.913 -21.133 1.00 67.44 96 PRO A C 1
ATOM 806 O O . PRO A 1 96 ? 26.239 -4.996 -20.613 1.00 67.44 96 PRO A O 1
ATOM 809 N N . PHE A 1 97 ? 25.741 -3.801 -22.442 1.00 75.44 97 PHE A N 1
ATOM 810 C CA . PHE A 1 97 ? 25.627 -4.948 -23.341 1.00 75.44 97 PHE A CA 1
ATOM 811 C C . PHE A 1 97 ? 26.739 -4.958 -24.396 1.00 75.44 97 PHE A C 1
ATOM 813 O O . PHE A 1 97 ? 27.024 -3.944 -25.028 1.00 75.44 97 PHE A O 1
ATOM 820 N N . THR A 1 98 ? 27.335 -6.134 -24.622 1.00 77.06 98 THR A N 1
ATOM 821 C CA . THR A 1 98 ? 28.221 -6.399 -25.767 1.00 77.06 98 THR A CA 1
ATOM 822 C C . THR A 1 98 ? 27.437 -7.189 -26.812 1.00 77.06 98 THR A C 1
ATOM 824 O O . THR A 1 98 ? 27.089 -8.343 -26.573 1.00 77.06 98 THR A O 1
ATOM 827 N N . VAL A 1 99 ? 27.142 -6.579 -27.962 1.00 75.69 99 VAL A N 1
ATOM 828 C CA . VAL A 1 99 ? 26.376 -7.220 -29.044 1.00 75.69 99 VAL A CA 1
ATOM 829 C C . VAL A 1 99 ? 27.339 -7.869 -30.038 1.00 75.69 99 VAL A C 1
ATOM 831 O O . VAL A 1 99 ? 28.141 -7.185 -30.671 1.00 75.69 99 VAL A O 1
ATOM 834 N N . SER A 1 100 ? 27.269 -9.193 -30.190 1.00 78.00 100 SER A N 1
ATOM 835 C CA . SER A 1 100 ? 28.047 -9.945 -31.180 1.00 78.00 100 SER A CA 1
ATOM 836 C C . SER A 1 100 ? 27.127 -10.559 -32.236 1.00 78.00 100 SER A C 1
ATOM 838 O O . SER A 1 100 ? 26.074 -11.117 -31.933 1.00 78.00 100 SER A O 1
ATOM 840 N N . LYS A 1 101 ? 27.515 -10.445 -33.511 1.00 76.12 101 LYS A N 1
ATOM 841 C CA . LYS A 1 101 ? 26.805 -11.097 -34.617 1.00 76.12 101 LYS A CA 1
ATOM 842 C C . LYS A 1 101 ? 27.360 -12.503 -34.781 1.00 76.12 101 LYS A C 1
ATOM 844 O O . LYS A 1 101 ? 28.496 -12.668 -35.220 1.00 76.12 101 LYS A O 1
ATOM 849 N N . THR A 1 102 ? 26.571 -13.514 -34.445 1.00 65.06 102 THR A N 1
ATOM 850 C CA . THR A 1 102 ? 26.918 -14.898 -34.772 1.00 65.06 102 THR A CA 1
ATOM 851 C C . THR A 1 102 ? 26.457 -15.182 -36.195 1.00 65.06 102 THR A C 1
ATOM 853 O O . THR A 1 102 ? 25.266 -15.113 -36.495 1.00 65.06 102 THR A O 1
ATOM 856 N N . LEU A 1 103 ? 27.399 -15.472 -37.092 1.00 66.12 103 LEU A N 1
ATOM 857 C CA . LEU A 1 103 ? 27.063 -16.028 -38.398 1.00 66.12 103 LEU A CA 1
ATOM 858 C C . LEU A 1 103 ? 26.514 -17.435 -38.159 1.00 66.12 103 LEU A C 1
ATOM 860 O O . LEU A 1 103 ? 27.193 -18.260 -37.545 1.00 66.12 103 LEU A O 1
ATOM 864 N N . ALA A 1 104 ? 25.283 -17.691 -38.603 1.00 60.53 104 ALA A N 1
ATOM 865 C CA . ALA A 1 104 ? 24.727 -19.034 -38.607 1.00 60.53 104 ALA A CA 1
ATOM 866 C C . ALA A 1 104 ? 25.655 -19.914 -39.453 1.00 60.53 104 ALA A C 1
ATOM 868 O O . ALA A 1 104 ? 25.766 -19.735 -40.666 1.00 60.53 104 ALA A O 1
ATOM 869 N N . THR A 1 105 ? 26.387 -20.803 -38.788 1.00 55.25 105 THR A N 1
ATOM 870 C CA . THR A 1 105 ? 27.193 -21.820 -39.455 1.00 55.25 105 THR A CA 1
ATOM 871 C C . THR A 1 105 ? 26.203 -22.761 -40.126 1.00 55.25 105 THR A C 1
ATOM 873 O O . THR A 1 105 ? 25.352 -23.342 -39.454 1.00 55.25 105 THR A O 1
ATOM 876 N N . THR A 1 106 ? 26.235 -22.763 -41.457 1.00 54.50 106 THR A N 1
ATOM 877 C CA . THR A 1 106 ? 25.380 -23.590 -42.317 1.00 54.50 106 THR A CA 1
ATOM 878 C C . THR A 1 106 ? 25.861 -25.032 -42.303 1.00 54.50 106 THR A C 1
ATOM 880 O O . THR A 1 106 ? 27.096 -25.223 -42.218 1.00 54.50 106 THR A O 1
#

Secondary structure (DSSP, 8-state):
-HHHHHHHTS-TT--EEEEE-SS-TTT---HHHHHHHHIIIIIT---SEEEEE----GGGG-HHHHHHHHS-TTS---SGGGHHHHHHT--SSS------------

Foldseek 3Di:
DVVCCLVPPDDQPAQEAEAEDQDDPVPPPPVVVVVVVVCCPPPVVSHVYYDYDHPDPVVCVDVVVVLVVQFDPVDDDDDPVVVLVRLCPRDDPDSPDDDDDDDPDD

pLDDT: mean 77.45, std 12.87, range [49.31, 94.25]